Protein AF-A0A1S2IQI8-F1 (afdb_monomer_lite)

pLDDT: mean 74.93, std 16.15, range [38.69, 92.25]

Secondary structure (DSSP, 8-state):
-----S-SPPPHHHHHHHHHGGGGT-SS--EEEEETTEEEEEEEEEETTEEEEEEEEEEEEGGGTEEEEEEEEEEE--S---------THHHHHHHHHHHHHTT-EE---HHHHHHHHHH----

Structure (mmCIF, N/CA/C/O backbone):
data_AF-A0A1S2IQI8-F1
#
_entry.id   AF-A0A1S2IQI8-F1
#
loop_
_atom_site.group_PDB
_atom_site.id
_atom_site.type_symbol
_atom_site.label_atom_id
_atom_site.label_alt_id
_atom_site.label_comp_id
_atom_site.label_asym_id
_atom_site.label_entity_id
_atom_site.label_seq_id
_atom_site.pdbx_PDB_ins_code
_atom_site.Cartn_x
_atom_site.Cartn_y
_atom_site.Cartn_z
_atom_site.occupancy
_atom_site.B_iso_or_equiv
_atom_site.auth_seq_id
_atom_site.auth_comp_id
_atom_site.auth_asym_id
_atom_site.auth_atom_id
_atom_site.pdbx_PDB_model_num
ATOM 1 N N . MET A 1 1 ? -27.477 -21.241 16.154 1.00 41.78 1 MET A N 1
ATOM 2 C CA . MET A 1 1 ? -26.183 -20.848 15.557 1.00 41.78 1 MET A CA 1
ATOM 3 C C . MET A 1 1 ? -26.293 -19.387 15.166 1.00 41.78 1 MET A C 1
ATOM 5 O O . MET A 1 1 ? -26.977 -19.080 14.202 1.00 41.78 1 MET A O 1
ATOM 9 N N . THR A 1 2 ? -25.740 -18.488 15.977 1.00 42.41 2 THR A N 1
ATOM 10 C CA . THR A 1 2 ? -25.823 -17.038 15.753 1.00 42.41 2 THR A CA 1
ATOM 11 C C . THR A 1 2 ? -24.624 -16.611 14.918 1.00 42.41 2 THR A C 1
ATOM 13 O O . THR A 1 2 ? -23.498 -16.615 15.409 1.00 42.41 2 THR A O 1
ATOM 16 N N . THR A 1 3 ? -24.850 -16.296 13.648 1.00 49.16 3 THR A N 1
ATOM 17 C CA . THR A 1 3 ? -23.837 -15.735 12.751 1.00 49.16 3 THR A CA 1
ATOM 18 C C . THR A 1 3 ? -23.552 -14.300 13.203 1.00 49.16 3 THR A C 1
ATOM 20 O O . THR A 1 3 ? -24.392 -13.419 13.034 1.00 49.16 3 THR A O 1
ATOM 23 N N . LEU A 1 4 ? -22.406 -14.074 13.855 1.00 51.78 4 LEU A N 1
ATOM 24 C CA . LEU A 1 4 ? -21.920 -12.730 14.185 1.00 51.78 4 LEU A CA 1
ATOM 25 C C . LEU A 1 4 ? -21.751 -11.921 12.887 1.00 51.78 4 LEU A C 1
ATOM 27 O O . LEU A 1 4 ? -21.279 -12.479 11.892 1.00 51.78 4 LEU A O 1
ATOM 31 N N . PRO A 1 5 ? -22.112 -10.629 12.865 1.00 49.78 5 PRO A N 1
ATOM 32 C CA . PRO A 1 5 ? -21.910 -9.809 11.684 1.00 49.78 5 PRO A CA 1
ATOM 33 C C . PRO A 1 5 ? -20.404 -9.646 11.440 1.00 49.78 5 PRO A C 1
ATOM 35 O O . PRO A 1 5 ? -19.638 -9.334 12.355 1.00 49.78 5 PRO A O 1
ATOM 38 N N . ALA A 1 6 ? -19.974 -9.863 10.199 1.00 56.97 6 ALA A N 1
ATOM 39 C CA . ALA A 1 6 ? -18.612 -9.614 9.730 1.00 56.97 6 ALA A CA 1
ATOM 40 C C . ALA A 1 6 ? -18.334 -8.098 9.596 1.00 56.97 6 ALA A C 1
ATOM 42 O O . ALA A 1 6 ? -17.927 -7.630 8.539 1.00 56.97 6 ALA A O 1
ATOM 43 N N . ASP A 1 7 ? -18.603 -7.321 10.650 1.00 61.09 7 ASP A N 1
ATOM 44 C CA . ASP A 1 7 ? -18.674 -5.849 10.596 1.00 61.09 7 ASP A CA 1
ATOM 45 C C . ASP A 1 7 ? -17.554 -5.132 11.362 1.00 61.09 7 ASP A C 1
ATOM 47 O O . ASP A 1 7 ? -17.592 -3.916 11.550 1.00 61.09 7 ASP A O 1
ATOM 51 N N . ARG A 1 8 ? -16.528 -5.861 11.821 1.00 70.38 8 ARG A N 1
ATOM 52 C CA . ARG A 1 8 ? -15.345 -5.236 12.424 1.00 70.38 8 ARG A CA 1
ATOM 53 C C . ARG A 1 8 ? -14.188 -5.243 11.422 1.00 70.38 8 ARG A C 1
ATOM 55 O O . ARG A 1 8 ? -13.847 -6.321 10.934 1.00 70.38 8 ARG A O 1
ATOM 62 N N . PRO A 1 9 ? -13.554 -4.088 11.137 1.00 82.00 9 PRO A N 1
ATOM 63 C CA . PRO A 1 9 ? -12.325 -4.076 10.355 1.00 82.00 9 PRO A CA 1
ATOM 64 C C . PRO A 1 9 ? -11.262 -4.926 11.054 1.00 82.00 9 PRO A C 1
ATOM 66 O O . PRO A 1 9 ? -11.168 -4.926 12.286 1.00 82.00 9 PRO A O 1
ATOM 69 N N . SER A 1 10 ? -10.466 -5.650 10.270 1.00 88.88 10 SER A N 1
ATOM 70 C CA . SER A 1 10 ? -9.381 -6.468 10.813 1.00 88.88 10 SER A CA 1
ATOM 71 C C . SER A 1 10 ? -8.362 -5.602 11.544 1.00 88.88 10 SER A C 1
ATOM 73 O O . SER A 1 10 ? -8.179 -4.422 11.232 1.00 88.88 10 SER A O 1
ATOM 75 N N . SER A 1 11 ? -7.679 -6.198 12.512 1.00 89.94 11 SER A N 1
ATOM 76 C CA . SER A 1 11 ? -6.612 -5.535 13.256 1.00 89.94 11 SER A CA 1
ATOM 77 C C . SER A 1 11 ? -5.449 -5.126 12.344 1.00 89.94 11 SER A C 1
ATOM 79 O O . SER A 1 11 ? -5.238 -5.693 11.270 1.00 89.94 11 SER A O 1
ATOM 81 N N . GLU A 1 12 ? -4.644 -4.156 12.788 1.00 90.81 12 GLU A N 1
ATOM 82 C CA . GLU A 1 12 ? -3.441 -3.735 12.055 1.00 90.81 12 GLU A CA 1
ATOM 83 C C . GLU A 1 12 ? -2.496 -4.911 11.780 1.00 90.81 12 GLU A C 1
ATOM 85 O O . GLU A 1 12 ? -1.946 -5.018 10.685 1.00 90.81 12 GLU A O 1
ATOM 90 N N . ALA A 1 13 ? -2.337 -5.810 12.755 1.00 89.25 13 ALA A N 1
ATOM 91 C CA . ALA A 1 13 ? -1.468 -6.974 12.641 1.00 89.25 13 ALA A CA 1
ATOM 92 C C . ALA A 1 13 ? -1.927 -7.926 11.526 1.00 89.25 13 ALA A C 1
ATOM 94 O O . ALA A 1 13 ? -1.108 -8.350 10.712 1.00 89.25 13 ALA A O 1
ATOM 95 N N . GLU A 1 14 ? -3.231 -8.206 11.443 1.00 90.88 14 GLU A N 1
ATOM 96 C CA . GLU A 1 14 ? -3.811 -9.048 10.390 1.00 90.88 14 GLU A CA 1
ATOM 97 C C . GLU A 1 14 ? -3.647 -8.410 9.010 1.00 90.88 14 GLU A C 1
ATOM 99 O O . GLU A 1 14 ? -3.219 -9.072 8.066 1.00 90.88 14 GLU A O 1
ATOM 104 N N . VAL A 1 15 ? -3.918 -7.107 8.894 1.00 90.31 15 VAL A N 1
ATOM 105 C CA . VAL A 1 15 ? -3.756 -6.383 7.626 1.00 90.31 15 VA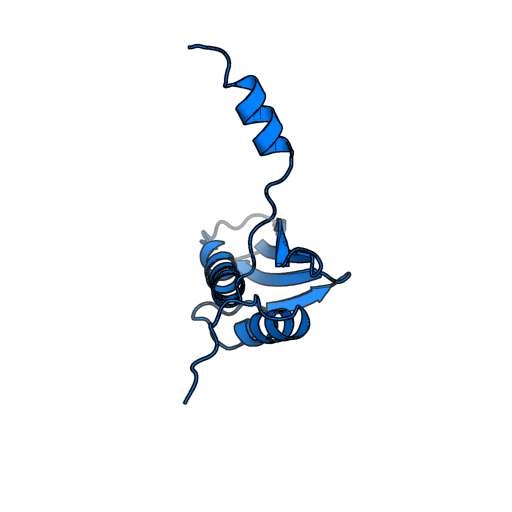L A CA 1
ATOM 106 C C . VAL A 1 15 ? -2.298 -6.323 7.199 1.00 90.31 15 VAL A C 1
ATOM 108 O O . VAL A 1 15 ? -1.992 -6.540 6.028 1.00 90.31 15 VAL A O 1
ATOM 111 N N . ARG A 1 16 ? -1.371 -6.071 8.127 1.00 90.50 16 ARG A N 1
ATOM 112 C CA . ARG A 1 16 ? 0.064 -6.072 7.832 1.00 90.50 16 ARG A CA 1
ATOM 113 C C . ARG A 1 16 ? 0.529 -7.457 7.382 1.00 90.50 16 ARG A C 1
ATOM 115 O O . ARG A 1 16 ? 1.257 -7.539 6.397 1.00 90.50 16 ARG A O 1
ATOM 122 N N . ALA A 1 17 ? 0.098 -8.522 8.055 1.00 90.50 17 ALA A N 1
ATOM 123 C CA . ALA A 1 17 ? 0.420 -9.891 7.659 1.00 90.50 17 ALA A CA 1
ATOM 124 C C . ALA A 1 17 ? -0.110 -10.214 6.252 1.00 90.50 17 ALA A C 1
ATOM 126 O O . ALA A 1 17 ? 0.638 -10.719 5.416 1.00 90.50 17 ALA A O 1
ATOM 127 N N . ALA A 1 18 ? -1.359 -9.842 5.953 1.00 90.25 18 ALA A N 1
ATOM 128 C CA . ALA A 1 18 ? -1.958 -10.038 4.635 1.00 90.25 18 ALA A CA 1
ATOM 129 C C . ALA A 1 18 ? -1.228 -9.253 3.532 1.00 90.25 18 ALA A C 1
ATOM 131 O O . ALA A 1 18 ? -1.010 -9.771 2.438 1.00 90.25 18 ALA A O 1
ATOM 132 N N . LEU A 1 19 ? -0.805 -8.018 3.817 1.00 89.94 19 LEU A N 1
ATOM 133 C CA . LEU A 1 19 ? -0.025 -7.217 2.874 1.00 89.94 19 LEU A CA 1
ATOM 134 C C . LEU A 1 19 ? 1.359 -7.815 2.612 1.00 89.94 19 LEU A C 1
ATOM 136 O O . LEU A 1 19 ? 1.798 -7.825 1.466 1.00 89.94 19 LEU A O 1
ATOM 140 N N . LEU A 1 20 ? 2.036 -8.332 3.639 1.00 88.69 20 LEU A N 1
ATOM 141 C CA . LEU A 1 20 ? 3.330 -9.003 3.480 1.00 88.69 20 LEU A CA 1
ATOM 142 C C . LEU A 1 20 ? 3.213 -10.300 2.663 1.00 88.69 20 LEU A C 1
ATOM 144 O O . LEU A 1 20 ? 4.128 -10.627 1.914 1.00 88.69 20 LEU A O 1
ATOM 148 N N . ALA A 1 21 ? 2.073 -10.991 2.726 1.00 88.31 21 ALA A N 1
ATOM 149 C CA . ALA A 1 21 ? 1.808 -12.191 1.930 1.00 88.31 21 ALA A CA 1
ATOM 150 C C . ALA A 1 21 ? 1.572 -11.920 0.423 1.00 88.31 21 ALA A C 1
ATOM 152 O O . ALA A 1 21 ? 1.573 -12.858 -0.381 1.00 88.31 21 ALA A O 1
ATOM 153 N N . LEU A 1 22 ? 1.388 -10.657 0.004 1.00 82.81 22 LEU A N 1
ATOM 154 C CA . LEU A 1 22 ? 1.211 -10.302 -1.414 1.00 82.81 22 LEU A CA 1
ATOM 155 C C . LEU A 1 22 ? 2.474 -10.518 -2.260 1.00 82.81 22 LEU A C 1
ATOM 157 O O . LEU A 1 22 ? 2.345 -10.746 -3.465 1.00 82.81 22 LEU A O 1
ATOM 161 N N . ASP A 1 23 ? 3.657 -10.473 -1.635 1.00 68.69 23 ASP A N 1
ATOM 162 C CA . ASP A 1 23 ? 4.976 -10.619 -2.278 1.00 68.69 23 ASP A CA 1
ATOM 163 C C . ASP A 1 23 ? 5.067 -11.895 -3.140 1.00 68.69 23 ASP A C 1
ATOM 165 O O . ASP A 1 23 ? 5.670 -11.904 -4.210 1.00 68.69 23 ASP A O 1
ATOM 169 N N . SER A 1 24 ? 4.376 -12.966 -2.734 1.00 58.22 24 SER A N 1
ATOM 170 C CA . SER A 1 24 ? 4.470 -14.290 -3.366 1.00 58.22 24 SER A CA 1
ATOM 171 C C . SER A 1 24 ? 3.329 -14.638 -4.333 1.00 58.22 24 SER A C 1
ATOM 173 O O . SER A 1 24 ? 3.395 -15.669 -4.997 1.00 58.22 24 SER A O 1
ATOM 175 N N . SER A 1 25 ? 2.267 -13.826 -4.406 1.00 58.69 25 SER A N 1
ATOM 176 C CA . SER A 1 25 ? 0.970 -14.268 -4.964 1.00 58.69 25 SER A CA 1
ATOM 177 C C . SER A 1 25 ? 0.533 -13.556 -6.250 1.00 58.69 25 SER A C 1
ATOM 179 O O . SER A 1 25 ? -0.568 -13.797 -6.745 1.00 58.69 25 SER A O 1
ATOM 181 N N . THR A 1 26 ? 1.344 -12.651 -6.802 1.00 63.19 26 THR A N 1
ATOM 182 C CA . THR A 1 26 ? 0.923 -11.790 -7.921 1.00 63.19 26 THR A CA 1
ATOM 183 C C . THR A 1 26 ? 1.637 -12.119 -9.233 1.00 63.19 26 THR A C 1
ATOM 185 O O . THR A 1 26 ? 2.811 -12.468 -9.262 1.00 63.19 26 THR A O 1
ATOM 188 N N . LYS A 1 27 ? 0.917 -11.969 -10.360 1.00 70.38 27 LYS A N 1
ATOM 189 C CA . LYS A 1 27 ? 1.434 -12.186 -11.732 1.00 70.38 27 LYS A CA 1
ATOM 190 C C . LYS A 1 27 ? 2.666 -11.324 -12.057 1.00 70.38 27 LYS A C 1
ATOM 192 O O . LYS A 1 27 ? 3.444 -11.665 -12.942 1.00 70.38 27 LYS A O 1
ATOM 197 N N . HIS A 1 28 ? 2.814 -10.201 -11.361 1.00 72.38 28 HIS A N 1
ATOM 198 C CA . HIS A 1 28 ? 3.929 -9.273 -11.486 1.00 72.38 28 HIS A CA 1
ATOM 199 C C . HIS A 1 28 ? 4.569 -9.142 -10.104 1.00 72.38 28 HIS A C 1
ATOM 201 O O . HIS A 1 28 ? 4.041 -8.378 -9.297 1.00 72.38 28 HIS A O 1
ATOM 207 N N . PRO A 1 29 ? 5.642 -9.892 -9.804 1.00 70.69 29 PRO A N 1
ATOM 208 C CA . PRO A 1 29 ? 6.196 -9.934 -8.458 1.00 70.69 29 PRO A CA 1
ATOM 209 C C . PRO A 1 29 ? 6.687 -8.546 -8.049 1.00 70.69 29 PRO A C 1
ATOM 211 O O . PRO A 1 29 ? 7.366 -7.864 -8.817 1.00 70.69 29 PRO A O 1
ATOM 214 N N . PHE A 1 30 ? 6.341 -8.127 -6.838 1.00 80.69 30 PHE A N 1
ATOM 215 C CA . PHE A 1 30 ? 6.818 -6.904 -6.206 1.00 80.69 30 PHE A CA 1
ATOM 216 C C . PHE A 1 30 ? 7.078 -7.199 -4.738 1.00 80.69 30 PHE A C 1
ATOM 218 O O . PHE A 1 30 ? 6.333 -7.945 -4.114 1.00 80.69 30 PHE A O 1
ATOM 225 N N . ARG A 1 31 ? 8.098 -6.557 -4.180 1.00 85.06 31 ARG A N 1
ATOM 226 C CA . ARG A 1 31 ? 8.525 -6.785 -2.809 1.00 85.06 31 ARG A CA 1
ATOM 227 C C . ARG A 1 31 ? 7.665 -6.002 -1.835 1.00 85.06 31 ARG A C 1
ATOM 229 O O . ARG A 1 31 ? 7.451 -4.810 -2.040 1.00 85.06 31 ARG A O 1
ATOM 236 N N . VAL A 1 32 ? 7.244 -6.622 -0.739 1.00 87.31 32 VAL A N 1
ATOM 237 C CA . VAL A 1 32 ? 6.586 -5.913 0.366 1.00 87.31 32 VAL A CA 1
ATOM 238 C C . VAL A 1 32 ? 7.466 -5.965 1.607 1.00 87.31 32 VAL A C 1
ATOM 240 O O . VAL A 1 32 ? 7.893 -7.032 2.035 1.00 87.31 32 VAL A O 1
ATOM 243 N N . VAL A 1 33 ? 7.760 -4.804 2.185 1.00 89.19 33 VAL A N 1
ATOM 244 C CA . VAL A 1 33 ? 8.578 -4.663 3.398 1.00 89.19 33 VAL A CA 1
ATOM 245 C C . VAL A 1 33 ? 7.930 -3.686 4.372 1.00 89.19 33 VAL A C 1
ATOM 247 O O . VAL A 1 33 ? 7.035 -2.927 4.003 1.00 89.19 33 VAL A O 1
ATOM 250 N N . VAL A 1 34 ? 8.380 -3.692 5.624 1.00 88.75 34 VAL A N 1
ATOM 251 C CA . VAL A 1 34 ? 8.023 -2.664 6.607 1.00 88.75 34 VAL A CA 1
ATOM 252 C C . VAL A 1 34 ? 9.212 -1.727 6.777 1.00 88.75 34 VAL A C 1
ATOM 254 O O . VAL A 1 34 ? 10.298 -2.176 7.127 1.00 88.75 34 VAL A O 1
ATOM 257 N N . GLU A 1 35 ? 9.001 -0.433 6.553 1.00 87.62 35 GLU A N 1
ATOM 258 C CA . GLU A 1 35 ? 10.005 0.620 6.733 1.00 87.62 35 GLU A CA 1
ATOM 259 C C . GLU A 1 35 ? 9.372 1.791 7.494 1.00 87.62 35 GLU A C 1
ATOM 261 O O . GLU A 1 35 ? 8.281 2.241 7.144 1.00 87.62 35 GLU A O 1
ATOM 266 N N . ASP A 1 36 ? 10.026 2.273 8.555 1.00 86.31 36 ASP A N 1
ATOM 267 C CA . ASP A 1 36 ? 9.558 3.402 9.381 1.00 86.31 36 ASP A CA 1
ATOM 268 C C . ASP A 1 36 ? 8.096 3.273 9.856 1.00 86.31 36 ASP A C 1
ATOM 270 O O . ASP A 1 36 ? 7.323 4.236 9.874 1.00 86.31 36 ASP A O 1
ATOM 274 N N . GLY A 1 37 ? 7.680 2.043 10.182 1.00 83.69 37 GLY A N 1
ATOM 275 C CA . GLY A 1 37 ? 6.309 1.718 10.588 1.00 83.69 37 GLY A CA 1
ATOM 276 C C . GLY A 1 37 ? 5.281 1.689 9.446 1.00 83.69 37 GLY A C 1
ATOM 277 O O . GLY A 1 37 ? 4.132 1.316 9.675 1.00 83.69 37 GLY A O 1
ATOM 278 N N . ALA A 1 38 ? 5.671 2.016 8.214 1.00 88.25 38 ALA A N 1
ATOM 279 C CA . ALA A 1 38 ? 4.837 1.924 7.022 1.00 88.25 38 ALA A CA 1
ATOM 280 C C . ALA A 1 38 ? 5.055 0.595 6.288 1.00 88.25 38 ALA A C 1
ATOM 282 O O . ALA A 1 38 ? 6.158 0.056 6.262 1.00 88.25 38 ALA A O 1
ATOM 283 N N . VAL A 1 39 ? 4.012 0.084 5.640 1.00 90.00 39 VAL A N 1
ATOM 284 C CA . VAL A 1 39 ? 4.135 -1.021 4.685 1.00 90.00 39 VAL A CA 1
ATOM 285 C C . VAL A 1 39 ? 4.525 -0.440 3.332 1.00 90.00 39 VAL A C 1
ATOM 287 O O . VAL A 1 39 ? 3.818 0.405 2.791 1.00 90.00 39 VAL A O 1
ATOM 290 N N . VAL A 1 40 ? 5.643 -0.879 2.773 1.00 89.88 40 VAL A N 1
ATOM 291 C CA . VAL A 1 40 ? 6.157 -0.427 1.482 1.00 89.88 40 VAL A CA 1
ATOM 292 C C . VAL A 1 40 ? 6.091 -1.581 0.497 1.00 89.88 40 VAL A C 1
ATOM 294 O O . VAL A 1 40 ? 6.837 -2.547 0.614 1.00 89.88 40 VAL A O 1
ATOM 297 N N . ALA A 1 41 ? 5.215 -1.459 -0.496 1.00 88.50 41 ALA A N 1
ATOM 298 C CA . ALA A 1 41 ? 5.181 -2.344 -1.650 1.00 88.50 41 ALA A CA 1
ATOM 299 C C . ALA A 1 41 ? 6.000 -1.710 -2.778 1.00 88.50 41 ALA A C 1
ATOM 301 O O . ALA A 1 41 ? 5.626 -0.673 -3.330 1.00 88.50 41 ALA A O 1
ATOM 302 N N . GLY A 1 42 ? 7.154 -2.289 -3.078 1.00 85.75 42 GLY A N 1
ATOM 303 C CA . GLY A 1 42 ? 8.122 -1.750 -4.013 1.00 85.75 42 GLY A CA 1
ATOM 304 C C . GLY A 1 42 ? 8.453 -2.710 -5.141 1.00 85.75 42 GLY A C 1
ATOM 305 O O . GLY A 1 42 ? 8.505 -3.922 -4.969 1.00 85.75 42 GLY A O 1
ATOM 306 N N . TRP A 1 43 ? 8.731 -2.146 -6.304 1.00 83.94 43 TRP A N 1
ATOM 307 C CA . TRP A 1 43 ? 9.288 -2.877 -7.428 1.00 83.94 43 TRP A CA 1
ATOM 308 C C . TRP A 1 43 ? 10.543 -2.169 -7.902 1.00 83.94 43 TRP A C 1
ATOM 310 O O . TRP A 1 43 ? 10.586 -0.938 -7.955 1.00 83.94 43 TRP A O 1
ATOM 320 N N . ALA A 1 44 ? 11.559 -2.955 -8.225 1.00 78.25 44 ALA A N 1
ATOM 321 C CA . ALA A 1 44 ? 12.761 -2.480 -8.873 1.00 78.25 44 ALA A CA 1
ATOM 322 C C . ALA A 1 44 ? 12.965 -3.298 -10.141 1.00 78.25 44 ALA A C 1
ATOM 324 O O . ALA A 1 44 ? 12.812 -4.520 -10.120 1.00 78.25 44 ALA A O 1
ATOM 325 N N . GLY A 1 45 ? 13.327 -2.629 -11.224 1.00 71.19 45 GLY A N 1
ATOM 326 C CA . GLY A 1 45 ? 13.745 -3.306 -12.437 1.00 71.19 45 GLY A CA 1
ATOM 327 C C . GLY A 1 45 ? 14.703 -2.468 -13.252 1.00 71.19 45 GLY A C 1
ATOM 328 O O . GLY A 1 45 ? 14.917 -1.280 -12.989 1.00 71.19 45 GLY A O 1
ATOM 329 N N . GLU A 1 46 ? 15.295 -3.133 -14.230 1.00 67.50 46 GLU A N 1
ATOM 330 C CA . GLU A 1 46 ? 16.313 -2.576 -15.106 1.00 67.50 46 GLU A CA 1
ATOM 331 C C . GLU A 1 46 ? 15.837 -2.730 -16.556 1.00 67.50 46 GLU A C 1
ATOM 333 O O . GLU A 1 46 ? 15.355 -3.795 -16.944 1.00 67.50 46 GLU A O 1
ATOM 338 N N . THR A 1 47 ? 15.934 -1.666 -17.353 1.00 59.75 47 THR A N 1
ATOM 339 C CA . THR A 1 47 ? 15.752 -1.730 -18.811 1.00 59.75 47 THR A CA 1
ATOM 340 C C . THR A 1 47 ? 16.900 -0.998 -19.489 1.00 59.75 47 THR A C 1
ATOM 342 O O . THR A 1 47 ? 17.118 0.190 -19.264 1.00 59.75 47 THR A O 1
ATOM 345 N N . GLY A 1 48 ? 17.676 -1.712 -20.305 1.00 65.38 48 GLY A N 1
ATOM 346 C CA . GLY A 1 48 ? 18.925 -1.172 -20.839 1.00 65.38 48 GLY A CA 1
ATOM 347 C C . GLY A 1 48 ? 19.845 -0.719 -19.703 1.00 65.38 48 GLY A C 1
ATOM 348 O O . GLY A 1 48 ? 20.186 -1.510 -18.827 1.00 65.38 48 GLY A O 1
ATOM 349 N N . LEU A 1 49 ? 20.217 0.560 -19.704 1.00 62.06 49 LEU A N 1
ATOM 350 C CA . LEU A 1 49 ? 21.019 1.160 -18.638 1.00 62.06 49 LEU A CA 1
ATOM 351 C C . LEU A 1 49 ? 20.175 1.764 -17.505 1.00 62.06 49 LEU A C 1
ATOM 353 O O . LEU A 1 49 ? 20.708 2.104 -16.455 1.00 62.06 49 LEU A O 1
ATOM 357 N N . GLU A 1 50 ? 18.863 1.887 -17.672 1.00 57.03 50 GLU A N 1
ATOM 358 C CA . GLU A 1 50 ? 17.994 2.584 -16.732 1.00 57.03 50 GLU A CA 1
ATOM 359 C C . GLU A 1 50 ? 17.539 1.681 -15.580 1.00 57.03 50 GLU A C 1
ATOM 361 O O . GLU A 1 50 ? 16.992 0.597 -15.788 1.00 57.03 50 GLU A O 1
ATOM 366 N N . ARG A 1 51 ? 17.714 2.159 -14.345 1.00 69.38 51 ARG A N 1
ATOM 367 C CA . ARG A 1 51 ? 17.179 1.540 -13.127 1.00 69.38 51 ARG A CA 1
ATOM 368 C C . ARG A 1 51 ? 15.954 2.304 -12.663 1.00 69.38 51 ARG A C 1
ATOM 370 O O . ARG A 1 51 ? 16.035 3.503 -12.392 1.00 69.38 51 ARG A O 1
ATOM 377 N N . PHE A 1 52 ? 14.843 1.604 -12.495 1.00 70.69 52 PHE A N 1
ATOM 378 C CA . PHE A 1 52 ? 13.606 2.185 -11.994 1.00 70.69 52 PHE A CA 1
ATOM 379 C C . PHE A 1 52 ? 13.237 1.553 -10.667 1.00 70.69 52 PHE A C 1
ATOM 381 O O . PHE A 1 52 ? 13.203 0.331 -10.543 1.00 70.69 52 PHE A O 1
ATOM 388 N N . THR A 1 53 ? 12.895 2.397 -9.702 1.00 80.50 53 THR A N 1
ATOM 389 C CA . THR A 1 53 ? 12.343 1.975 -8.421 1.00 80.50 53 THR A CA 1
ATOM 390 C C . THR A 1 53 ? 10.987 2.629 -8.240 1.00 80.50 53 THR A C 1
ATOM 392 O O . THR A 1 53 ? 10.864 3.853 -8.210 1.00 80.50 53 THR A O 1
ATOM 395 N N . TYR A 1 54 ? 9.959 1.812 -8.079 1.00 83.94 54 TYR A N 1
ATOM 396 C CA . TYR A 1 54 ? 8.637 2.247 -7.668 1.00 83.94 54 TYR A CA 1
ATOM 397 C C . TYR A 1 54 ? 8.390 1.824 -6.227 1.00 83.94 54 TYR A C 1
ATOM 399 O O . TYR A 1 54 ? 8.691 0.694 -5.852 1.00 83.94 54 TYR A O 1
ATOM 407 N N . ARG A 1 55 ? 7.824 2.716 -5.418 1.00 87.19 55 ARG A N 1
ATOM 408 C CA . ARG A 1 55 ? 7.484 2.474 -4.015 1.00 87.19 55 ARG A CA 1
ATOM 409 C C . ARG A 1 55 ? 6.071 2.966 -3.743 1.00 87.19 55 ARG A C 1
ATOM 411 O O . ARG A 1 55 ? 5.769 4.146 -3.903 1.00 87.19 55 ARG A O 1
ATOM 418 N N . TYR A 1 56 ? 5.218 2.058 -3.298 1.00 90.06 56 TYR A N 1
ATOM 419 C CA . TYR A 1 56 ? 3.879 2.327 -2.802 1.00 90.06 56 TYR A CA 1
ATOM 420 C C . TYR A 1 56 ? 3.871 2.152 -1.288 1.00 90.06 56 TYR A C 1
ATOM 422 O O . TYR A 1 56 ? 3.872 1.040 -0.768 1.00 90.06 56 TYR A O 1
ATOM 430 N N . VAL A 1 57 ? 3.905 3.273 -0.581 1.00 90.56 57 VAL A N 1
ATOM 431 C CA . VAL A 1 57 ? 3.981 3.337 0.876 1.00 90.56 57 VAL A CA 1
ATOM 432 C C . VAL A 1 57 ? 2.571 3.459 1.436 1.00 90.56 57 VAL A C 1
ATOM 434 O O . VAL A 1 57 ? 1.840 4.377 1.072 1.00 90.56 57 VAL A O 1
ATOM 437 N N . VAL A 1 58 ? 2.202 2.569 2.349 1.00 92.25 58 VAL A N 1
ATOM 438 C CA . VAL A 1 58 ? 0.935 2.545 3.079 1.00 92.25 58 VAL A CA 1
ATOM 439 C C . VAL A 1 58 ? 1.225 2.731 4.561 1.00 92.25 58 VAL A C 1
ATOM 441 O O . VAL A 1 58 ? 1.940 1.939 5.169 1.00 92.25 58 VAL A O 1
ATOM 444 N N . ARG A 1 59 ? 0.649 3.771 5.162 1.00 92.00 59 ARG A N 1
ATOM 445 C CA . ARG A 1 59 ? 0.678 3.966 6.616 1.00 92.00 59 ARG A CA 1
ATOM 446 C C . ARG A 1 59 ? -0.694 3.647 7.180 1.00 92.00 59 ARG A C 1
ATOM 448 O O . ARG A 1 59 ? -1.682 4.243 6.748 1.00 92.00 59 ARG A O 1
ATOM 455 N N . LEU A 1 60 ? -0.729 2.712 8.118 1.00 90.62 60 LEU A N 1
ATOM 456 C CA . LEU A 1 60 ? -1.936 2.271 8.801 1.00 90.62 60 LEU A CA 1
ATOM 457 C C . LEU A 1 60 ? -2.214 3.195 9.996 1.00 90.62 60 LEU A C 1
ATOM 459 O O . LEU A 1 60 ? -1.295 3.626 10.687 1.00 90.62 60 LEU A O 1
ATOM 463 N N . LEU A 1 61 ? -3.482 3.546 10.192 1.00 90.69 61 LEU A N 1
ATOM 464 C CA . LEU A 1 61 ? -4.009 4.322 11.309 1.00 90.69 61 LEU A CA 1
ATOM 465 C C . LEU A 1 61 ? -5.019 3.430 12.056 1.00 90.69 61 LEU A C 1
ATOM 467 O O . LEU A 1 61 ? -6.207 3.440 11.714 1.00 90.69 61 LEU A O 1
ATOM 471 N N . PRO A 1 62 ? -4.557 2.618 13.026 1.00 87.25 62 PRO A N 1
ATOM 472 C CA . PRO A 1 62 ? -5.374 1.583 13.666 1.00 87.25 62 PRO A CA 1
ATOM 473 C C . PRO A 1 62 ? -6.588 2.141 14.413 1.00 87.25 62 PRO A C 1
ATOM 475 O O . PRO A 1 62 ? -7.653 1.534 14.367 1.00 87.25 62 PRO A O 1
ATOM 478 N N . GLU A 1 63 ? -6.458 3.327 15.013 1.00 86.12 63 GLU A N 1
ATOM 479 C CA . GLU A 1 63 ? -7.519 3.990 15.790 1.00 86.12 63 GLU A CA 1
ATOM 480 C C . GLU A 1 63 ? -8.808 4.228 14.992 1.00 86.12 63 GLU A C 1
ATOM 482 O O . GLU A 1 63 ? -9.903 4.258 15.548 1.00 86.12 63 GLU A O 1
ATOM 487 N N . THR A 1 64 ? -8.689 4.415 13.675 1.00 85.88 64 THR A N 1
ATOM 488 C CA . THR A 1 64 ? -9.819 4.736 12.792 1.00 85.88 64 THR A CA 1
ATOM 489 C C . THR A 1 64 ? -10.042 3.698 11.694 1.00 85.88 64 THR A C 1
ATOM 491 O O . THR A 1 64 ? -10.925 3.891 10.858 1.00 85.88 64 THR A O 1
ATOM 494 N N . ALA A 1 65 ? -9.261 2.608 11.679 1.00 88.88 65 ALA A N 1
ATOM 495 C CA . ALA A 1 65 ? -9.188 1.655 10.565 1.00 88.88 65 ALA A CA 1
ATOM 496 C C . ALA A 1 65 ? -8.986 2.357 9.204 1.00 88.88 65 ALA A C 1
ATOM 498 O O . ALA A 1 65 ? -9.575 2.002 8.175 1.00 88.88 65 ALA A O 1
ATOM 499 N N . GLU A 1 66 ? -8.158 3.405 9.200 1.00 90.94 66 GLU A N 1
ATOM 500 C CA . GLU A 1 66 ? -7.843 4.176 8.004 1.00 90.94 66 GLU A CA 1
ATOM 501 C C . GLU A 1 66 ? -6.398 3.963 7.555 1.00 90.94 66 GLU A C 1
ATOM 503 O O . GLU A 1 66 ? -5.529 3.568 8.324 1.00 90.94 66 GLU A O 1
ATOM 508 N N . TYR A 1 67 ? -6.101 4.280 6.299 1.00 89.88 67 TYR A N 1
ATOM 509 C CA . TYR A 1 67 ? -4.730 4.305 5.803 1.00 89.88 67 TYR A CA 1
ATOM 510 C C . TYR A 1 67 ? -4.438 5.554 4.976 1.00 89.88 67 TYR A C 1
ATOM 512 O O . TYR A 1 67 ? -5.301 6.080 4.264 1.00 89.88 67 TYR A O 1
ATOM 520 N N . THR A 1 68 ? -3.194 6.022 5.024 1.00 89.69 68 THR A N 1
ATOM 521 C CA . THR A 1 68 ? -2.663 6.969 4.039 1.00 89.69 68 THR A CA 1
ATOM 522 C C . THR A 1 68 ? -1.760 6.235 3.061 1.00 89.69 68 THR A C 1
ATOM 524 O O . THR A 1 68 ? -1.240 5.158 3.353 1.00 89.69 68 THR A O 1
ATOM 527 N N . ARG A 1 69 ? -1.604 6.807 1.866 1.00 89.19 69 ARG A N 1
ATOM 528 C CA . ARG A 1 69 ? -0.696 6.275 0.855 1.00 89.19 69 ARG A CA 1
ATOM 529 C C . ARG A 1 69 ? 0.189 7.364 0.284 1.00 89.19 69 ARG A C 1
ATOM 531 O O . ARG A 1 69 ? -0.291 8.477 0.058 1.00 89.19 69 ARG A O 1
ATOM 538 N N . LEU A 1 70 ? 1.425 7.002 -0.012 1.00 85.56 70 LEU A N 1
ATOM 539 C CA . LEU A 1 70 ? 2.370 7.806 -0.766 1.00 85.56 70 LEU A CA 1
ATOM 540 C C . LEU A 1 70 ? 2.958 6.933 -1.869 1.00 85.56 70 LEU A C 1
ATOM 542 O O . LEU A 1 70 ? 3.370 5.804 -1.619 1.00 85.56 70 LEU A O 1
ATOM 546 N N . THR A 1 71 ? 2.987 7.462 -3.083 1.00 82.25 71 THR A N 1
ATOM 547 C CA . THR A 1 71 ? 3.613 6.791 -4.217 1.00 82.25 71 THR A CA 1
ATOM 548 C C . THR A 1 71 ? 4.862 7.564 -4.596 1.00 82.25 71 THR A C 1
ATOM 550 O O . THR A 1 71 ? 4.767 8.757 -4.877 1.00 82.25 71 THR A O 1
ATOM 553 N N . THR A 1 72 ? 6.001 6.882 -4.645 1.00 78.69 72 THR A N 1
ATOM 554 C CA . THR A 1 72 ? 7.279 7.452 -5.069 1.00 78.69 72 THR A CA 1
ATOM 555 C C . THR A 1 72 ? 7.825 6.627 -6.223 1.00 78.69 72 THR A C 1
ATOM 557 O O . THR A 1 72 ? 8.012 5.419 -6.087 1.00 78.69 72 THR A O 1
ATOM 560 N N . THR A 1 73 ? 8.104 7.279 -7.347 1.00 77.12 73 THR A N 1
ATOM 561 C CA . THR A 1 73 ? 8.789 6.668 -8.492 1.00 77.12 73 THR A CA 1
ATOM 562 C C . THR A 1 73 ? 10.135 7.354 -8.661 1.00 77.12 73 THR A C 1
ATOM 564 O O . THR A 1 73 ? 10.207 8.581 -8.675 1.00 77.12 73 THR A O 1
ATOM 567 N N . THR A 1 74 ? 11.204 6.578 -8.785 1.00 70.88 74 THR A N 1
ATOM 568 C CA . THR A 1 74 ? 12.551 7.077 -9.053 1.00 70.88 74 THR A CA 1
ATOM 569 C C . THR A 1 74 ? 13.104 6.369 -10.276 1.00 70.88 74 THR A C 1
ATOM 571 O O . THR A 1 74 ? 13.168 5.144 -10.303 1.00 70.88 74 THR A O 1
ATOM 574 N N . THR A 1 75 ? 13.534 7.150 -11.259 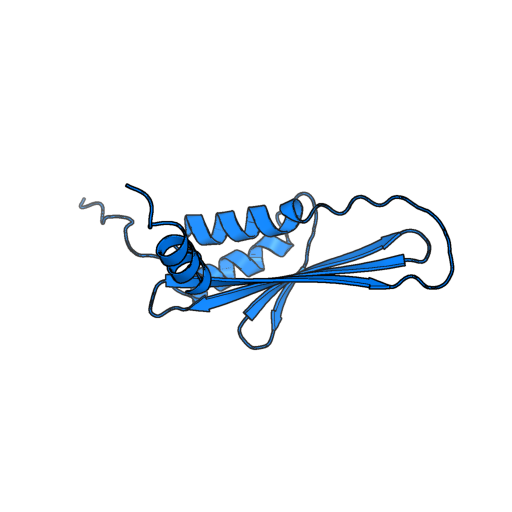1.00 67.69 75 THR A N 1
ATOM 575 C CA . THR A 1 75 ? 14.241 6.679 -12.452 1.00 67.69 75 THR A CA 1
ATOM 576 C C . THR A 1 75 ? 15.695 7.121 -12.358 1.00 67.69 75 THR A C 1
ATOM 578 O O . THR A 1 75 ? 15.962 8.289 -12.076 1.00 67.69 75 THR A O 1
ATOM 581 N N . ARG A 1 76 ? 16.644 6.212 -12.585 1.00 62.12 76 ARG A N 1
ATOM 582 C CA . ARG A 1 76 ? 18.069 6.518 -12.739 1.00 62.12 76 ARG A CA 1
ATOM 583 C C . ARG A 1 76 ? 18.536 6.032 -14.105 1.00 62.12 76 ARG A C 1
ATOM 585 O O . ARG A 1 76 ? 18.590 4.829 -14.325 1.00 62.12 76 ARG A O 1
ATOM 592 N N . THR A 1 77 ? 18.933 6.959 -14.970 1.00 59.59 77 THR A N 1
ATOM 593 C CA . THR A 1 77 ? 19.466 6.676 -16.311 1.00 59.59 77 THR A CA 1
ATOM 594 C C . THR A 1 77 ? 20.963 6.997 -16.354 1.00 59.59 77 THR A C 1
ATOM 596 O O . THR A 1 77 ? 21.333 8.160 -16.506 1.00 59.59 77 THR A O 1
ATOM 599 N N . PRO A 1 78 ? 21.869 6.022 -16.196 1.00 55.66 78 PRO A N 1
ATOM 600 C CA . PRO A 1 78 ? 23.243 6.163 -16.654 1.00 55.66 78 PRO A CA 1
ATOM 601 C C . PRO A 1 78 ? 23.279 6.087 -18.190 1.00 55.66 78 PRO A C 1
ATOM 603 O O . PRO A 1 78 ? 23.036 5.037 -18.758 1.00 55.66 78 PRO A O 1
ATOM 606 N N . GLY A 1 79 ? 23.553 7.212 -18.857 1.00 56.19 79 GLY A N 1
ATOM 607 C CA . GLY A 1 79 ? 23.963 7.296 -20.270 1.00 56.19 79 GLY A CA 1
ATOM 608 C C . GLY A 1 79 ? 23.107 6.557 -21.311 1.00 56.19 79 GLY A C 1
ATOM 609 O O . GLY A 1 79 ? 23.403 5.429 -21.653 1.00 56.19 79 GLY A O 1
ATOM 610 N N . SER A 1 80 ? 22.110 7.242 -21.878 1.00 53.59 80 SER A N 1
ATOM 611 C CA . SER A 1 80 ? 21.425 6.977 -23.164 1.00 53.59 80 SER A CA 1
ATOM 612 C C . SER A 1 80 ? 21.447 5.541 -23.731 1.00 53.59 80 SER A C 1
ATOM 614 O O . SER A 1 80 ? 22.347 5.150 -24.473 1.00 53.59 80 SER A O 1
ATOM 616 N N . SER A 1 81 ? 20.366 4.796 -23.501 1.00 51.56 81 SER A N 1
ATOM 617 C CA . SER A 1 81 ? 19.881 3.780 -24.446 1.00 51.56 81 SER A CA 1
ATOM 618 C C . SER A 1 81 ? 18.357 3.674 -24.344 1.00 51.56 81 SER A C 1
ATOM 620 O O . SER A 1 81 ? 17.799 3.459 -23.272 1.00 51.56 81 SER A O 1
ATOM 622 N N . SER A 1 82 ? 17.675 3.893 -25.469 1.00 53.56 82 SER A N 1
ATOM 623 C CA . SER A 1 82 ? 16.216 3.945 -25.574 1.00 53.56 82 SER A CA 1
ATOM 624 C C . SER A 1 82 ? 15.620 2.538 -25.658 1.00 53.56 82 SER A C 1
ATOM 626 O O . SER A 1 82 ? 15.501 1.970 -26.743 1.00 53.56 82 SER A O 1
ATOM 628 N N . GLY A 1 83 ? 15.235 1.975 -24.516 1.00 50.84 83 GLY A N 1
ATOM 629 C CA . GLY A 1 83 ? 14.365 0.802 -24.435 1.00 50.84 83 GLY A CA 1
ATOM 630 C C . GLY A 1 83 ? 13.055 1.185 -23.754 1.00 50.84 83 GLY A C 1
ATOM 631 O O . GLY A 1 83 ? 13.066 1.611 -22.603 1.00 50.84 83 GLY A O 1
ATOM 632 N N . SER A 1 84 ? 11.916 1.062 -24.439 1.00 53.41 84 SER A N 1
ATOM 633 C CA . SER A 1 84 ? 10.616 1.361 -23.832 1.00 53.41 84 SER A CA 1
ATOM 634 C C . SER A 1 84 ? 10.189 0.216 -22.910 1.00 53.41 84 SER A C 1
ATOM 636 O O . SER A 1 84 ? 9.690 -0.808 -23.376 1.00 53.41 84 SER A O 1
ATOM 638 N N . TYR A 1 85 ? 10.361 0.386 -21.600 1.00 59.91 85 TYR A N 1
ATOM 639 C CA . TYR A 1 85 ? 9.749 -0.481 -20.594 1.00 59.91 85 TYR A CA 1
ATOM 640 C C . TYR A 1 85 ? 8.475 0.165 -20.044 1.00 59.91 85 TYR A C 1
ATOM 642 O O . TYR A 1 85 ? 8.488 1.309 -19.589 1.00 59.91 85 TYR A O 1
ATOM 650 N N . THR A 1 86 ? 7.361 -0.570 -20.056 1.00 64.50 86 THR A N 1
ATOM 651 C CA . THR A 1 86 ? 6.082 -0.091 -19.514 1.00 64.50 86 THR A CA 1
ATOM 652 C C . THR A 1 86 ? 5.840 -0.684 -18.130 1.00 64.50 86 THR A C 1
ATOM 654 O O . THR A 1 86 ? 5.201 -1.724 -17.979 1.00 64.50 86 THR A O 1
ATOM 657 N N . PHE A 1 87 ? 6.329 -0.001 -17.096 1.00 70.88 87 PHE A N 1
ATOM 658 C CA . PHE A 1 87 ? 5.898 -0.250 -15.722 1.00 70.88 87 PHE A CA 1
ATOM 659 C C . PHE A 1 87 ? 4.452 0.232 -15.530 1.00 70.88 87 PHE A C 1
ATOM 661 O O . PHE A 1 87 ? 4.154 1.404 -15.774 1.00 70.88 87 PHE A O 1
ATOM 668 N N . ASN A 1 88 ? 3.559 -0.627 -15.027 1.00 80.75 88 ASN A N 1
ATOM 669 C CA . ASN A 1 88 ? 2.214 -0.212 -14.633 1.00 80.75 88 ASN A CA 1
ATOM 670 C C . ASN A 1 88 ? 2.055 -0.225 -13.107 1.00 80.75 88 ASN A C 1
ATOM 672 O O . ASN A 1 88 ? 1.978 -1.278 -12.477 1.00 80.75 88 ASN A O 1
ATOM 676 N N . SER A 1 89 ? 1.911 0.961 -12.512 1.00 81.00 89 SER A N 1
ATOM 677 C CA . SER A 1 89 ? 1.695 1.124 -11.064 1.00 81.00 89 SER A CA 1
ATOM 678 C C . SER A 1 89 ? 0.450 0.401 -10.520 1.00 81.00 89 SER A C 1
ATOM 680 O O . SER A 1 89 ? 0.356 0.140 -9.315 1.00 81.00 89 SER A O 1
ATOM 682 N N . LEU A 1 90 ? -0.507 0.037 -11.381 1.00 85.06 90 LEU A N 1
ATOM 683 C CA . LEU A 1 90 ? -1.673 -0.766 -11.011 1.00 85.06 90 LEU A CA 1
ATOM 684 C C . LEU A 1 90 ? -1.311 -2.200 -10.630 1.00 85.06 90 LEU A C 1
ATOM 686 O O . LEU A 1 90 ? -2.034 -2.789 -9.834 1.00 85.06 90 LEU A O 1
ATOM 690 N N . TRP A 1 91 ? -0.195 -2.743 -11.123 1.00 84.88 91 TRP A N 1
ATOM 691 C CA . TRP A 1 91 ? 0.262 -4.085 -10.747 1.00 84.88 91 TRP A CA 1
ATOM 692 C C . TRP A 1 91 ? 0.551 -4.219 -9.252 1.00 84.88 91 TRP A C 1
ATOM 694 O O . TRP A 1 91 ? 0.413 -5.304 -8.703 1.00 84.88 91 TRP A O 1
ATOM 704 N N . ILE A 1 92 ? 0.873 -3.106 -8.590 1.00 86.62 92 ILE A N 1
ATOM 705 C CA . ILE A 1 92 ? 1.189 -3.059 -7.159 1.00 86.62 92 ILE A CA 1
ATOM 706 C C . ILE A 1 92 ? 0.034 -2.429 -6.388 1.00 86.62 92 ILE A C 1
ATOM 708 O O . ILE A 1 92 ? -0.471 -2.982 -5.415 1.00 86.62 92 ILE A O 1
ATOM 712 N N . SER A 1 93 ? -0.439 -1.266 -6.838 1.00 88.38 93 SER A N 1
ATOM 713 C CA . SER A 1 93 ? -1.462 -0.527 -6.097 1.00 88.38 93 SER A CA 1
ATOM 714 C C . SER A 1 93 ? -2.814 -1.245 -6.060 1.00 88.38 93 SER A C 1
ATOM 716 O O . 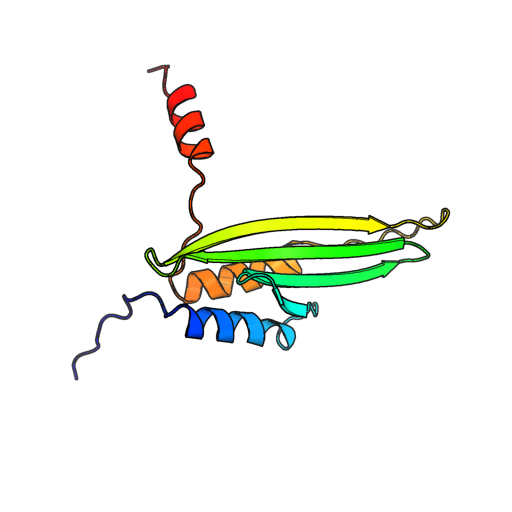SER A 1 93 ? -3.517 -1.124 -5.058 1.00 88.38 93 SER A O 1
ATOM 718 N N . LYS A 1 94 ? -3.198 -1.998 -7.102 1.00 88.69 94 LYS A N 1
ATOM 719 C CA . LYS A 1 94 ? -4.470 -2.736 -7.130 1.00 88.69 94 LYS A CA 1
ATOM 720 C C . LYS A 1 94 ? -4.530 -3.841 -6.061 1.00 88.69 94 LYS A C 1
ATOM 722 O O . LYS A 1 94 ? -5.410 -3.720 -5.210 1.00 88.69 94 LYS A O 1
ATOM 727 N N . PRO A 1 95 ? -3.617 -4.834 -6.021 1.00 89.69 95 PRO A N 1
ATOM 728 C CA . PRO A 1 95 ? -3.679 -5.896 -5.014 1.00 89.69 95 PRO A CA 1
ATOM 729 C C . PRO A 1 95 ? -3.560 -5.355 -3.583 1.00 89.69 95 PRO A C 1
ATOM 731 O O . PRO A 1 95 ? -4.302 -5.778 -2.701 1.00 89.69 95 PRO A O 1
ATOM 734 N N . VAL A 1 96 ? -2.716 -4.342 -3.354 1.00 89.56 96 VAL A N 1
ATOM 735 C CA . VAL A 1 96 ? -2.602 -3.701 -2.033 1.00 89.56 96 VAL A CA 1
ATOM 736 C C . VAL A 1 96 ? -3.923 -3.047 -1.606 1.00 89.56 96 VAL A C 1
ATOM 738 O O . VAL A 1 96 ? -4.361 -3.216 -0.469 1.00 89.56 96 VAL A O 1
ATOM 741 N N . ASN A 1 97 ? -4.590 -2.312 -2.504 1.00 91.12 97 ASN A N 1
ATOM 742 C CA . ASN A 1 97 ? -5.885 -1.697 -2.192 1.00 91.12 97 ASN A CA 1
ATOM 743 C C . ASN A 1 97 ? -7.003 -2.737 -2.022 1.00 91.12 97 ASN A C 1
ATOM 745 O O . ASN A 1 97 ? -7.922 -2.504 -1.240 1.00 91.12 97 ASN A O 1
ATOM 749 N N . GLU A 1 98 ? -6.947 -3.857 -2.745 1.00 90.94 98 GLU A N 1
ATOM 750 C CA . GLU A 1 98 ? -7.908 -4.953 -2.605 1.00 90.94 98 GLU A CA 1
ATOM 751 C C . GLU A 1 98 ? -7.802 -5.620 -1.234 1.00 90.94 98 GLU A C 1
ATOM 753 O O . GLU A 1 98 ? -8.838 -5.781 -0.591 1.00 90.94 98 GLU A O 1
ATOM 758 N N . VAL A 1 99 ? -6.586 -5.895 -0.746 1.00 91.44 99 VAL A N 1
ATOM 759 C CA . VAL A 1 99 ? -6.357 -6.397 0.622 1.00 91.44 99 VAL A CA 1
ATOM 760 C C . VAL A 1 99 ? -6.893 -5.405 1.651 1.00 91.44 99 VAL A C 1
ATOM 762 O O . VAL A 1 99 ? -7.734 -5.765 2.470 1.00 91.44 99 VAL A O 1
ATOM 765 N N . LEU A 1 100 ? -6.501 -4.130 1.573 1.00 92.06 100 LEU A N 1
ATOM 766 C CA . LEU A 1 100 ? -6.980 -3.108 2.514 1.00 92.06 100 LEU A CA 1
ATOM 767 C C . LEU A 1 100 ? -8.514 -3.041 2.551 1.00 92.06 100 LEU A C 1
ATOM 769 O O . LEU A 1 100 ? -9.110 -3.040 3.625 1.00 92.06 100 LEU A O 1
ATOM 773 N N . ARG A 1 101 ? -9.163 -3.054 1.382 1.00 90.94 101 ARG A N 1
ATOM 774 C CA . ARG A 1 101 ? -10.626 -3.044 1.282 1.00 90.94 101 ARG A CA 1
ATOM 775 C C . ARG A 1 101 ? -11.260 -4.318 1.846 1.00 90.94 101 ARG A C 1
ATOM 777 O O . ARG A 1 101 ? -12.274 -4.209 2.525 1.00 90.94 101 ARG A O 1
ATOM 784 N N . ALA A 1 102 ? -10.693 -5.492 1.565 1.00 91.25 102 ALA A N 1
ATOM 785 C CA . ALA A 1 102 ? -11.200 -6.776 2.055 1.00 91.25 102 ALA A CA 1
ATOM 786 C C . ALA A 1 102 ? -11.161 -6.868 3.587 1.00 91.25 102 ALA A C 1
ATOM 788 O O . ALA A 1 102 ? -12.057 -7.443 4.191 1.00 91.25 102 ALA A O 1
ATOM 789 N N . HIS A 1 103 ? -10.171 -6.228 4.210 1.00 90.81 103 HIS A N 1
ATOM 790 C CA . HIS A 1 103 ? -10.044 -6.135 5.663 1.00 90.81 103 HIS A CA 1
ATOM 791 C C . HIS A 1 103 ? -10.834 -4.969 6.289 1.00 90.81 103 HIS A C 1
ATOM 793 O O . HIS A 1 103 ? -10.716 -4.716 7.487 1.00 90.81 103 HIS A O 1
ATOM 799 N N . GLY A 1 104 ? -11.626 -4.231 5.503 1.00 90.19 104 GLY A N 1
ATOM 800 C CA . GLY A 1 104 ? -12.454 -3.122 5.991 1.00 90.19 104 GLY A CA 1
ATOM 801 C C . GLY A 1 104 ? -11.709 -1.799 6.205 1.00 90.19 104 GLY A C 1
ATOM 802 O O . GLY A 1 104 ? -12.275 -0.865 6.770 1.00 90.19 104 GLY A O 1
ATOM 803 N N . TRP A 1 105 ? -10.463 -1.679 5.738 1.00 92.06 105 TRP A N 1
ATOM 804 C CA . TRP A 1 105 ? -9.661 -0.466 5.893 1.00 92.06 105 TRP A CA 1
ATOM 805 C C . TRP A 1 105 ? -9.965 0.557 4.806 1.00 92.06 105 TRP A C 1
ATOM 807 O O . TRP A 1 105 ? -10.093 0.244 3.617 1.00 92.06 105 TRP A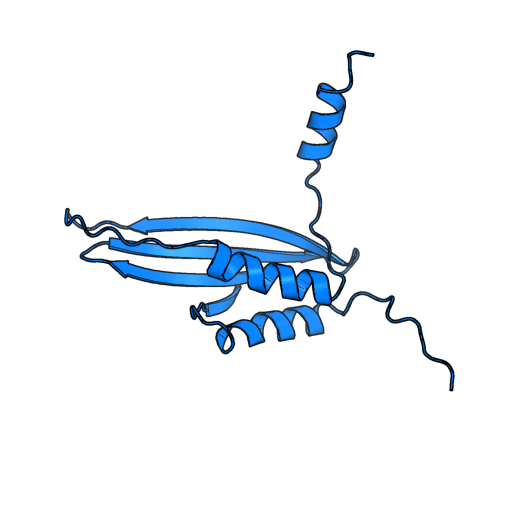 O 1
ATOM 817 N N . ARG A 1 106 ? -10.056 1.828 5.204 1.00 90.62 106 ARG A N 1
ATOM 818 C CA . ARG A 1 106 ? -10.481 2.914 4.309 1.00 90.62 106 ARG A CA 1
ATOM 819 C C . ARG A 1 106 ? -9.369 3.922 4.093 1.00 90.62 106 ARG A C 1
ATOM 821 O O . ARG A 1 106 ? -8.622 4.270 4.998 1.00 90.62 106 ARG A O 1
ATOM 828 N N . ARG A 1 107 ? -9.260 4.456 2.878 1.00 89.44 107 ARG A N 1
ATOM 829 C CA . ARG A 1 107 ? -8.281 5.513 2.615 1.00 89.44 107 ARG A CA 1
ATOM 830 C C . ARG A 1 107 ? -8.701 6.784 3.350 1.00 89.44 107 ARG A C 1
ATOM 832 O O . ARG A 1 107 ? -9.772 7.327 3.067 1.00 89.44 107 ARG A O 1
ATOM 839 N N . ARG A 1 108 ? -7.820 7.314 4.199 1.00 85.31 108 ARG A N 1
ATOM 840 C CA . ARG A 1 108 ? -8.007 8.617 4.833 1.00 85.31 108 ARG A CA 1
ATOM 841 C C . ARG A 1 108 ? -8.097 9.684 3.750 1.00 85.31 108 ARG A C 1
ATOM 843 O O . ARG A 1 108 ? -7.174 9.868 2.948 1.00 85.31 108 ARG A O 1
ATOM 850 N N . ARG A 1 109 ? -9.219 10.400 3.708 1.00 73.31 109 ARG A N 1
ATOM 851 C CA . ARG A 1 109 ? -9.359 11.586 2.858 1.00 73.31 109 ARG A CA 1
ATOM 852 C C . ARG A 1 109 ? -8.499 12.685 3.473 1.00 73.31 109 ARG A C 1
ATOM 854 O O . ARG A 1 109 ? -8.781 13.145 4.574 1.00 73.31 109 ARG A O 1
ATOM 861 N N . THR A 1 110 ? -7.435 13.094 2.790 1.00 60.66 110 THR A N 1
ATOM 862 C CA . THR A 1 110 ? -6.652 14.257 3.216 1.00 60.66 110 THR A CA 1
ATOM 863 C C . THR A 1 110 ? -7.553 15.494 3.234 1.00 60.66 110 THR A C 1
ATOM 865 O O . THR A 1 110 ? -8.399 15.679 2.354 1.00 60.66 110 THR A O 1
ATOM 868 N N . ALA A 1 111 ? -7.389 16.347 4.248 1.00 52.91 111 ALA A N 1
ATOM 869 C CA . ALA A 1 111 ? -8.219 17.536 4.472 1.00 52.91 111 ALA A CA 1
ATOM 870 C C . ALA A 1 111 ? -8.259 18.510 3.272 1.00 52.91 111 ALA A C 1
ATOM 872 O O . ALA A 1 111 ? -9.219 19.265 3.131 1.00 52.91 111 ALA A O 1
ATOM 873 N N . VAL A 1 112 ? -7.290 18.424 2.354 1.00 50.88 112 VAL A N 1
ATOM 874 C CA . VAL A 1 112 ? -7.237 19.179 1.089 1.00 50.88 112 VAL A CA 1
ATOM 875 C C . VAL A 1 112 ? -8.488 18.954 0.225 1.00 50.88 112 VAL A C 1
ATOM 877 O O . VAL A 1 112 ? -9.034 19.902 -0.331 1.00 50.88 112 VAL A O 1
ATOM 880 N N . GLY A 1 113 ? -9.022 17.727 0.175 1.00 48.47 113 GLY A N 1
ATOM 881 C CA . GLY A 1 113 ? -10.249 17.435 -0.579 1.00 48.47 113 GLY A CA 1
ATOM 882 C C . GLY A 1 113 ? -11.520 18.005 0.064 1.00 48.47 113 GLY A C 1
ATOM 883 O O . GLY A 1 113 ? -12.493 18.288 -0.632 1.00 48.47 113 GLY A O 1
ATOM 884 N N . LYS A 1 114 ? -11.514 18.210 1.388 1.00 50.38 114 LYS A N 1
ATOM 885 C CA . LYS A 1 114 ? -12.606 18.883 2.110 1.00 50.38 114 LYS A CA 1
ATOM 886 C C . LYS A 1 114 ? -12.567 20.394 1.860 1.00 50.38 114 LYS A C 1
ATOM 888 O O . LYS A 1 114 ? -13.618 21.003 1.705 1.00 50.38 114 LYS A O 1
ATOM 893 N N . PHE A 1 115 ? -11.366 20.970 1.774 1.00 49.84 115 PHE A N 1
ATOM 894 C CA . PHE A 1 115 ? -11.160 22.395 1.512 1.00 49.84 115 PHE A CA 1
ATOM 895 C C . PHE A 1 115 ? -11.503 22.776 0.060 1.00 49.84 115 PHE A C 1
ATOM 897 O O . PHE A 1 115 ? -12.233 23.735 -0.153 1.00 49.84 115 PHE A O 1
ATOM 904 N N . LEU A 1 116 ? -11.108 21.970 -0.935 1.00 50.25 116 LEU A N 1
ATOM 905 C CA . LEU A 1 116 ? -11.472 22.198 -2.345 1.00 50.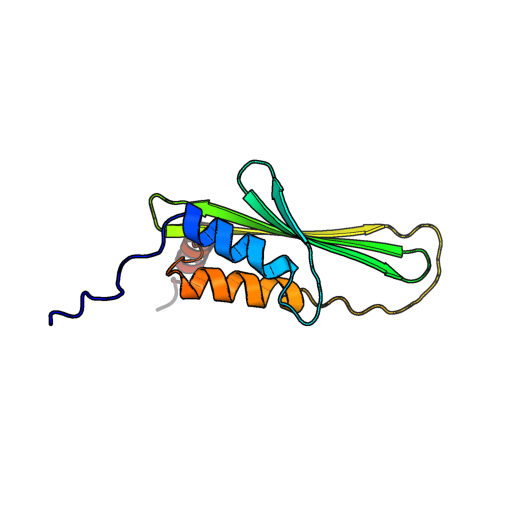25 116 LEU A CA 1
ATOM 906 C C . LEU A 1 116 ? -12.978 22.060 -2.612 1.00 50.25 116 LEU A C 1
ATOM 908 O O . LEU A 1 116 ? -13.538 22.863 -3.348 1.00 50.25 116 LEU A O 1
ATOM 912 N N . ARG A 1 117 ? -13.674 21.107 -1.973 1.00 49.97 117 ARG A N 1
ATOM 913 C CA . ARG A 1 117 ? -15.139 21.005 -2.108 1.00 49.97 117 ARG A CA 1
ATOM 914 C C . ARG A 1 117 ? -15.867 22.187 -1.448 1.00 49.97 117 ARG A C 1
ATOM 916 O O . ARG A 1 117 ? -16.938 22.563 -1.899 1.00 49.97 117 ARG A O 1
ATOM 923 N N . ARG A 1 118 ? -15.274 22.785 -0.408 1.00 50.84 118 ARG A N 1
ATOM 924 C CA . ARG A 1 118 ? -15.790 23.999 0.244 1.00 50.84 118 ARG A CA 1
ATOM 925 C C . ARG A 1 118 ? -15.491 25.275 -0.559 1.00 50.84 118 ARG A C 1
ATOM 927 O O . ARG A 1 118 ? -16.231 26.234 -0.419 1.00 50.84 118 ARG A O 1
ATOM 934 N N . LEU A 1 119 ? -14.456 25.271 -1.402 1.00 54.38 119 LEU A N 1
ATOM 935 C CA . LEU A 1 119 ? -14.134 26.373 -2.320 1.00 54.38 119 LEU A CA 1
ATOM 936 C C . LEU A 1 119 ? -14.913 26.316 -3.645 1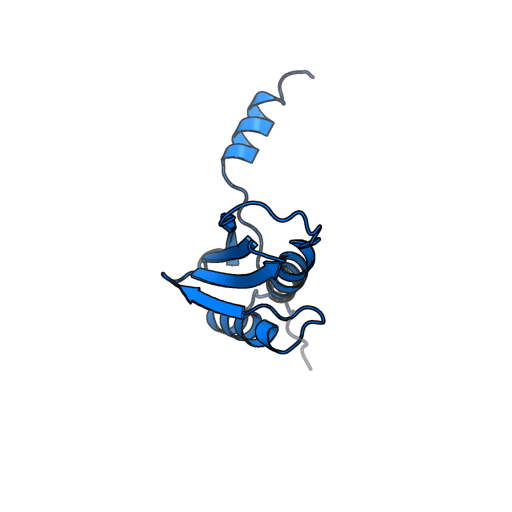.00 54.38 119 LEU A C 1
ATOM 938 O O . LEU A 1 119 ? -15.188 27.360 -4.216 1.00 54.38 119 LEU A O 1
ATOM 942 N N . VAL A 1 120 ? -15.279 25.123 -4.128 1.00 55.16 120 VAL A N 1
ATOM 943 C CA . VAL A 1 120 ? -16.063 24.946 -5.372 1.00 55.16 120 VAL A CA 1
ATOM 944 C C . VAL A 1 120 ? -17.582 24.903 -5.108 1.00 55.16 120 VAL A C 1
ATOM 946 O O . VAL A 1 120 ? -18.375 24.982 -6.035 1.00 55.16 120 VAL A O 1
ATOM 949 N N . GLY A 1 121 ? -18.011 24.821 -3.845 1.00 48.88 121 GLY A N 1
ATOM 950 C CA . GLY A 1 121 ? -19.420 24.867 -3.434 1.00 48.88 121 GLY A CA 1
ATOM 951 C C . GLY A 1 121 ? -19.939 26.281 -3.163 1.00 48.88 121 GLY A C 1
ATOM 952 O O . GLY A 1 121 ? -20.482 26.520 -2.088 1.00 48.88 121 GLY A O 1
ATOM 953 N N . LEU A 1 122 ? -19.728 27.208 -4.102 1.00 50.41 122 LEU A N 1
ATOM 954 C CA . LEU A 1 122 ? -20.358 28.532 -4.105 1.00 50.41 122 LEU A CA 1
ATOM 955 C C . LEU A 1 122 ? -20.771 28.897 -5.537 1.00 50.41 122 LEU A C 1
ATOM 957 O O . LEU A 1 122 ? -20.138 29.719 -6.191 1.00 50.41 122 LEU A O 1
ATOM 961 N N . ALA A 1 123 ? -21.797 28.206 -6.025 1.00 41.38 123 ALA A N 1
ATOM 962 C CA . ALA A 1 123 ? -22.739 28.670 -7.039 1.00 41.38 123 ALA A CA 1
ATOM 963 C C . ALA A 1 123 ? -23.926 27.688 -7.024 1.00 41.38 123 ALA A C 1
ATOM 965 O O . ALA A 1 123 ? -23.750 26.535 -7.415 1.00 41.38 123 ALA A O 1
ATOM 966 N N . ASP A 1 124 ? -25.050 28.193 -6.505 1.00 38.69 124 ASP A N 1
ATOM 967 C CA . ASP A 1 124 ? -26.406 27.625 -6.365 1.00 38.69 124 ASP A CA 1
ATOM 968 C C . ASP A 1 124 ? -26.615 26.297 -5.611 1.00 38.69 124 ASP A C 1
ATOM 970 O O . ASP A 1 124 ? -26.329 25.199 -6.142 1.00 38.69 124 ASP A O 1
#

Radius of gyration: 18.5 Å; chains: 1; bounding box: 50×50×41 Å

Foldseek 3Di:
DDDDDPPDQDAPVVLLVQLQVQQPPAPDHWHWDADPQWIWTKDWDDDDQKIKIWIWTWHADRVVLEIEIDIDIDIDHDDDDDDDDDDDPCSGVVVSVVSSVVSVHYYDDDCVVVVVCVVVPPDD

Sequence (124 aa):
MTTLPADRPSSEAEVRAALLALDSSTKHPFRVVVEDGAVVAGWAGETGLERFTYRYVVRLLPETAEYTRLTTTTTRTPGSSSGSYTFNSLWISKPVNEVLRAHGWRRRRTAVGKFLRRLVGLAD